Protein AF-A0A199VWJ7-F1 (afdb_monomer_lite)

InterPro domains:
  IPR036444 Phospholipase A2 domain superfamily [G3DSA:1.20.90.10] (7-73)

Structure (mmCIF, N/CA/C/O backbone):
data_AF-A0A199VWJ7-F1
#
_entry.id   AF-A0A199VWJ7-F1
#
loop_
_atom_site.group_PDB
_atom_site.id
_atom_site.type_symbol
_atom_site.label_atom_id
_atom_site.label_alt_id
_atom_site.label_comp_id
_atom_site.label_asym_id
_atom_site.label_entity_id
_atom_site.label_seq_id
_atom_site.pdbx_PDB_ins_code
_atom_site.Cartn_x
_atom_site.Cartn_y
_atom_site.Cartn_z
_atom_site.occupancy
_atom_site.B_iso_or_equiv
_atom_site.auth_seq_id
_atom_site.auth_comp_id
_atom_site.auth_asym_id
_atom_site.auth_atom_id
_atom_site.pdbx_PDB_model_num
ATOM 1 N N . MET A 1 1 ? 17.842 -10.620 -8.456 1.00 45.59 1 MET A N 1
ATOM 2 C CA . MET A 1 1 ? 16.711 -9.733 -8.808 1.00 45.59 1 MET A CA 1
ATOM 3 C C . MET A 1 1 ? 15.528 -10.131 -7.942 1.00 45.59 1 MET A C 1
ATOM 5 O O . MET A 1 1 ? 14.906 -11.139 -8.241 1.00 45.59 1 MET A O 1
ATOM 9 N N . GLY A 1 2 ? 15.281 -9.417 -6.841 1.00 57.66 2 GLY A N 1
ATOM 10 C CA . GLY A 1 2 ? 14.085 -9.649 -6.025 1.00 57.66 2 GLY A CA 1
ATOM 11 C C . GLY A 1 2 ? 12.832 -9.176 -6.761 1.00 57.66 2 GLY A C 1
ATOM 12 O O . GLY A 1 2 ? 12.895 -8.234 -7.561 1.00 57.66 2 GLY A O 1
ATOM 13 N N . SER A 1 3 ? 11.708 -9.839 -6.523 1.00 67.94 3 SER A N 1
ATOM 14 C CA . SER A 1 3 ? 10.411 -9.427 -7.061 1.00 67.94 3 SER A CA 1
ATOM 15 C C . SER A 1 3 ? 10.038 -8.016 -6.574 1.00 67.94 3 SER A C 1
ATOM 17 O O . SER A 1 3 ? 10.520 -7.541 -5.546 1.00 67.94 3 SER A O 1
ATOM 19 N N . ILE A 1 4 ? 9.164 -7.314 -7.306 1.00 72.44 4 ILE A N 1
ATOM 20 C CA . ILE A 1 4 ? 8.651 -5.995 -6.875 1.00 72.44 4 ILE A CA 1
ATOM 21 C C . ILE A 1 4 ? 8.012 -6.072 -5.492 1.00 72.44 4 ILE A C 1
ATOM 23 O O . ILE A 1 4 ? 8.146 -5.140 -4.702 1.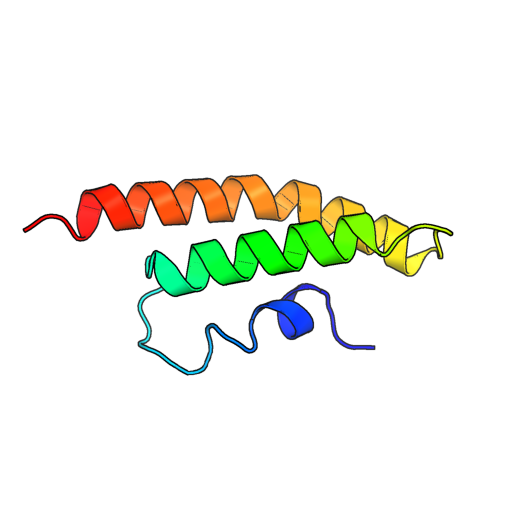00 72.44 4 ILE A O 1
ATOM 27 N N . VAL A 1 5 ? 7.362 -7.199 -5.201 1.00 73.81 5 VAL A N 1
ATOM 28 C CA . VAL A 1 5 ? 6.768 -7.468 -3.897 1.00 73.81 5 VAL A CA 1
ATOM 29 C C . VAL A 1 5 ? 7.859 -7.446 -2.828 1.00 73.81 5 VAL A C 1
ATOM 31 O O . VAL A 1 5 ? 7.786 -6.605 -1.944 1.00 73.81 5 VAL A O 1
ATOM 34 N N . GLU A 1 6 ? 8.932 -8.231 -2.972 1.00 76.00 6 GLU A N 1
ATOM 35 C CA . GLU A 1 6 ? 10.049 -8.251 -2.007 1.00 76.00 6 GLU A CA 1
ATOM 36 C C . GLU A 1 6 ? 10.714 -6.879 -1.822 1.00 76.00 6 GLU A C 1
ATOM 38 O O . GLU A 1 6 ? 11.028 -6.494 -0.695 1.00 76.00 6 GLU A O 1
ATOM 43 N N . ARG A 1 7 ? 10.893 -6.113 -2.910 1.00 76.38 7 ARG A N 1
ATOM 44 C CA . ARG A 1 7 ? 11.465 -4.756 -2.845 1.00 76.38 7 ARG A CA 1
ATOM 45 C C . ARG A 1 7 ? 10.601 -3.801 -2.026 1.00 76.38 7 ARG A C 1
ATOM 47 O O . ARG A 1 7 ? 11.142 -2.985 -1.286 1.00 76.38 7 ARG A O 1
ATOM 54 N N . CYS A 1 8 ? 9.282 -3.877 -2.175 1.00 81.38 8 CYS A N 1
ATOM 55 C CA . CYS A 1 8 ? 8.368 -2.931 -1.544 1.00 81.38 8 CYS A CA 1
ATOM 56 C C . CYS A 1 8 ? 7.858 -3.389 -0.168 1.00 81.38 8 CYS A C 1
ATOM 58 O O . CYS A 1 8 ? 7.442 -2.546 0.625 1.00 81.38 8 CYS A O 1
ATOM 60 N N . THR A 1 9 ? 7.932 -4.682 0.174 1.00 75.44 9 THR A N 1
ATOM 61 C CA . THR A 1 9 ? 7.483 -5.205 1.479 1.00 75.44 9 THR A CA 1
ATOM 62 C C . THR A 1 9 ? 8.481 -5.019 2.622 1.00 75.44 9 THR A C 1
ATOM 64 O O . THR A 1 9 ? 8.118 -5.266 3.770 1.00 75.44 9 THR A O 1
ATOM 67 N N . ALA A 1 10 ? 9.716 -4.571 2.364 1.00 67.44 10 ALA A N 1
ATOM 68 C CA . ALA A 1 10 ? 10.742 -4.422 3.406 1.00 67.44 10 ALA A CA 1
ATOM 69 C C . ALA A 1 10 ? 10.302 -3.501 4.567 1.00 67.44 10 ALA A C 1
ATOM 71 O O . ALA A 1 10 ? 10.669 -3.734 5.714 1.00 67.44 10 ALA A O 1
ATOM 72 N N . ALA A 1 11 ? 9.453 -2.501 4.295 1.00 58.84 11 ALA A N 1
ATOM 73 C CA . ALA A 1 11 ? 8.883 -1.625 5.322 1.00 58.84 11 ALA A CA 1
ATOM 74 C C . ALA A 1 11 ? 7.710 -2.257 6.104 1.00 58.84 11 ALA A C 1
ATOM 76 O O . ALA A 1 11 ? 7.457 -1.856 7.237 1.00 58.84 11 ALA A O 1
ATOM 77 N N . ALA A 1 12 ? 7.011 -3.238 5.520 1.00 60.88 12 ALA A N 1
ATOM 78 C CA . ALA A 1 12 ? 5.863 -3.912 6.132 1.00 60.88 12 ALA A CA 1
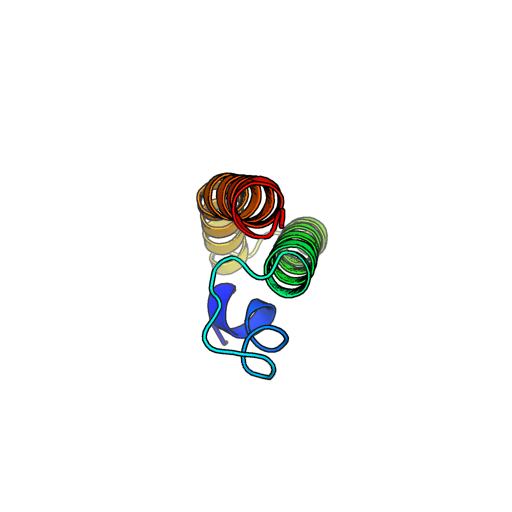ATOM 79 C C . ALA A 1 12 ? 6.277 -5.052 7.081 1.00 60.88 12 ALA A C 1
ATOM 81 O O . ALA A 1 12 ? 5.531 -5.403 7.986 1.00 60.88 12 ALA A O 1
ATOM 82 N N . GLN A 1 13 ? 7.484 -5.612 6.925 1.00 56.12 13 GLN A N 1
ATOM 83 C CA . GLN A 1 13 ? 7.966 -6.715 7.772 1.00 56.12 13 GLN A CA 1
ATOM 84 C C . GLN A 1 13 ? 8.277 -6.301 9.224 1.00 56.12 13 GLN A C 1
ATOM 86 O O . GLN A 1 13 ? 8.377 -7.169 10.089 1.00 56.12 13 GLN A O 1
ATOM 91 N N . ALA A 1 14 ? 8.421 -5.002 9.515 1.00 53.53 14 ALA A N 1
ATOM 92 C CA . ALA A 1 14 ? 8.909 -4.518 10.810 1.00 53.53 14 ALA A CA 1
ATOM 93 C C . ALA A 1 14 ? 7.813 -4.195 11.847 1.00 53.53 14 ALA A C 1
ATOM 95 O O . ALA A 1 14 ? 8.128 -4.006 13.022 1.00 53.53 14 ALA A O 1
ATOM 96 N N . ARG A 1 15 ? 6.533 -4.116 11.459 1.00 54.25 15 ARG A N 1
ATOM 97 C CA . ARG A 1 15 ? 5.433 -3.735 12.362 1.00 54.25 15 ARG A CA 1
ATOM 98 C C . ARG A 1 15 ? 4.246 -4.658 12.175 1.00 54.25 15 ARG A C 1
ATOM 100 O O . ARG A 1 15 ? 3.666 -4.592 11.111 1.00 54.25 15 ARG A O 1
ATOM 107 N N . SER A 1 16 ? 3.872 -5.391 13.236 1.00 58.81 16 SER A N 1
ATOM 108 C CA . SER A 1 16 ? 2.572 -6.061 13.457 1.00 58.81 16 SER A CA 1
ATOM 109 C C . SER A 1 16 ? 2.048 -6.952 12.310 1.00 58.81 16 SER A C 1
ATOM 111 O O . SER A 1 16 ? 2.095 -6.612 11.141 1.00 58.81 16 SER A O 1
ATOM 113 N N . ARG A 1 17 ? 1.424 -8.098 12.602 1.00 74.12 17 ARG A N 1
ATOM 114 C CA . ARG A 1 17 ? 0.749 -8.921 11.563 1.00 74.12 17 ARG A CA 1
ATOM 115 C C . ARG A 1 17 ? -0.529 -8.271 10.988 1.00 74.12 17 ARG A C 1
ATOM 117 O O . ARG A 1 17 ? -1.363 -8.956 10.401 1.00 74.12 17 ARG A O 1
ATOM 124 N N . ASP A 1 18 ? -0.692 -6.968 11.182 1.00 84.56 18 ASP A N 1
ATOM 125 C CA . ASP A 1 18 ? -1.803 -6.163 10.709 1.00 84.56 18 ASP A CA 1
ATOM 126 C C . ASP A 1 18 ? -1.615 -5.797 9.229 1.00 84.56 18 ASP A C 1
ATOM 128 O O . ASP A 1 18 ? -0.978 -4.807 8.863 1.00 84.56 18 ASP A O 1
ATOM 132 N N . TYR A 1 19 ? -2.218 -6.613 8.369 1.00 86.75 19 TYR A N 1
ATOM 133 C CA . TYR A 1 19 ? -2.266 -6.404 6.923 1.00 86.75 19 TYR A CA 1
ATOM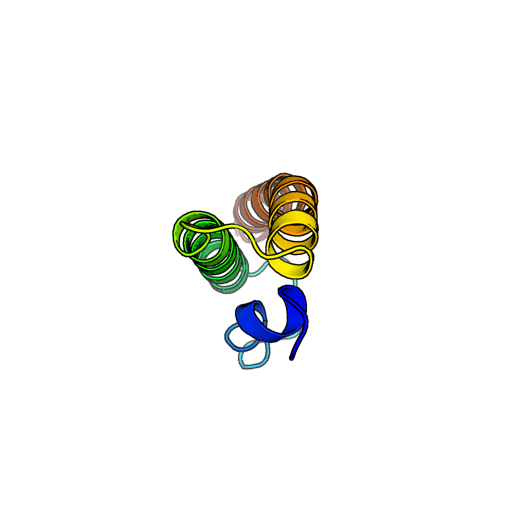 134 C C . TYR A 1 19 ? -3.124 -5.190 6.510 1.00 86.75 19 TYR A C 1
ATOM 136 O O . TYR A 1 19 ? -3.070 -4.770 5.353 1.00 86.75 19 TYR A O 1
ATOM 144 N N . LEU A 1 20 ? -3.891 -4.600 7.433 1.00 91.38 20 LEU A N 1
ATOM 145 C CA . LEU A 1 20 ? -4.663 -3.373 7.224 1.00 91.38 20 LEU A CA 1
ATOM 146 C C . LEU A 1 20 ? -3.962 -2.129 7.774 1.00 91.38 20 LEU A C 1
ATOM 148 O O . LEU A 1 20 ? -4.528 -1.035 7.706 1.00 91.38 20 LEU A O 1
ATOM 152 N N . SER A 1 21 ? -2.724 -2.256 8.260 1.00 90.06 21 SER A N 1
ATOM 153 C CA . SER A 1 21 ? -1.923 -1.120 8.706 1.00 90.06 21 SER A CA 1
ATOM 154 C C . SER A 1 21 ? -1.855 -0.063 7.602 1.00 90.06 21 SER A C 1
ATOM 156 O O . SER A 1 21 ? -1.248 -0.264 6.545 1.00 90.06 21 SER A O 1
ATOM 158 N N . THR A 1 22 ? -2.493 1.082 7.846 1.00 90.81 22 THR A N 1
ATOM 159 C CA . THR A 1 22 ? -2.582 2.182 6.878 1.00 90.81 22 THR A CA 1
ATOM 160 C C . THR A 1 22 ? -1.196 2.705 6.531 1.00 90.81 22 THR A C 1
ATOM 162 O O . THR A 1 22 ? -0.896 2.902 5.359 1.00 90.81 22 THR A O 1
ATOM 165 N N . GLU A 1 23 ? -0.316 2.816 7.527 1.00 88.81 23 GLU A N 1
ATOM 166 C CA . GLU A 1 23 ? 1.077 3.221 7.348 1.00 88.81 23 GLU A CA 1
ATOM 167 C C . GLU A 1 23 ? 1.840 2.267 6.415 1.00 88.81 23 GLU A C 1
ATOM 169 O O . GLU A 1 23 ? 2.521 2.713 5.487 1.00 88.81 23 GLU A O 1
ATOM 174 N N . CYS A 1 24 ? 1.737 0.954 6.648 1.00 89.44 24 CYS A N 1
ATOM 175 C CA . CYS A 1 24 ? 2.435 -0.036 5.828 1.00 89.44 24 CYS A CA 1
ATOM 176 C C . CYS A 1 24 ? 1.906 -0.030 4.391 1.00 89.44 24 CYS A C 1
ATOM 178 O O . CYS A 1 24 ? 2.696 -0.019 3.444 1.00 89.44 24 CYS A O 1
ATOM 180 N N . ASN A 1 25 ? 0.582 0.024 4.225 1.00 90.69 25 ASN A N 1
ATOM 181 C CA . ASN A 1 25 ? -0.055 0.011 2.914 1.00 90.69 25 ASN A CA 1
ATOM 182 C C . ASN A 1 25 ? 0.214 1.304 2.117 1.00 90.69 25 ASN A C 1
ATOM 184 O O . ASN A 1 25 ? 0.502 1.233 0.921 1.00 90.69 25 ASN A O 1
ATOM 188 N N . GLU A 1 26 ? 0.227 2.477 2.759 1.00 91.44 26 GLU A N 1
ATOM 189 C CA . GLU A 1 26 ? 0.580 3.752 2.113 1.00 91.44 26 GLU A CA 1
ATOM 190 C C . GLU A 1 26 ? 2.054 3.774 1.665 1.00 91.44 26 GLU A C 1
ATOM 192 O O . GLU A 1 26 ? 2.362 4.172 0.534 1.00 91.44 26 GLU A O 1
ATOM 197 N N . LYS A 1 27 ? 2.975 3.270 2.500 1.00 90.19 27 LYS A N 1
ATOM 198 C CA . LYS A 1 27 ? 4.398 3.122 2.139 1.00 90.19 27 LYS A CA 1
ATOM 199 C C . LYS A 1 27 ? 4.601 2.146 0.980 1.00 90.19 27 LYS A C 1
ATOM 201 O O . LYS A 1 27 ? 5.365 2.441 0.056 1.00 90.19 27 LYS A O 1
ATOM 206 N N . PHE A 1 28 ? 3.905 1.011 1.003 1.00 89.00 28 PHE A N 1
ATOM 207 C CA . PHE A 1 28 ? 3.966 0.014 -0.063 1.00 89.00 28 PHE A CA 1
ATOM 208 C C . PHE A 1 28 ? 3.449 0.579 -1.397 1.00 89.00 28 PHE A C 1
ATOM 210 O O . PHE A 1 28 ? 4.121 0.447 -2.424 1.00 89.00 28 PHE A O 1
ATOM 217 N N . LEU A 1 29 ? 2.309 1.282 -1.384 1.00 89.88 29 LEU A N 1
ATOM 218 C CA . LEU A 1 29 ? 1.748 1.938 -2.569 1.00 89.88 29 LEU A CA 1
ATOM 219 C C . LEU A 1 29 ? 2.713 2.978 -3.157 1.00 89.88 29 LEU A C 1
ATOM 221 O O . LEU A 1 29 ? 2.945 2.993 -4.368 1.00 89.88 29 LEU A O 1
ATOM 225 N N . SER A 1 30 ? 3.329 3.800 -2.302 1.00 89.00 30 SER A N 1
ATOM 226 C CA . SER A 1 30 ? 4.336 4.784 -2.718 1.00 89.00 30 SER A CA 1
ATOM 227 C C . SER A 1 30 ? 5.543 4.120 -3.394 1.00 89.00 30 SER A C 1
ATOM 229 O O . SER A 1 30 ? 5.953 4.54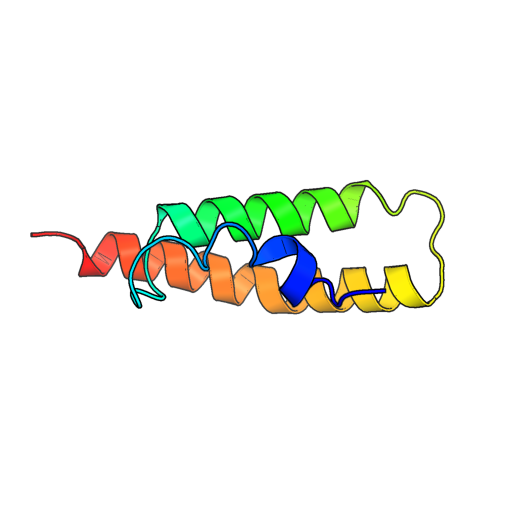1 -4.479 1.00 89.00 30 SER A O 1
ATOM 231 N N . CYS A 1 31 ? 6.056 3.021 -2.826 1.00 88.00 31 CYS A N 1
ATOM 232 C CA . CYS A 1 31 ? 7.142 2.245 -3.431 1.00 88.00 31 CYS A CA 1
ATOM 233 C C . CYS A 1 31 ? 6.778 1.730 -4.830 1.00 88.00 31 CYS A C 1
ATOM 235 O O . CYS A 1 31 ? 7.539 1.926 -5.780 1.00 88.00 31 CYS A O 1
ATOM 237 N N . MET A 1 32 ? 5.594 1.132 -4.994 1.00 84.50 32 MET A N 1
ATOM 238 C CA . MET A 1 32 ? 5.146 0.622 -6.295 1.00 84.50 32 MET A CA 1
ATOM 239 C C . MET A 1 32 ? 5.046 1.727 -7.359 1.00 84.50 32 MET A C 1
ATOM 241 O O . MET A 1 32 ? 5.415 1.512 -8.517 1.00 84.50 32 MET A O 1
ATOM 245 N N . VAL A 1 33 ? 4.599 2.928 -6.975 1.00 84.44 33 VAL A N 1
ATOM 246 C CA . VAL A 1 33 ? 4.550 4.092 -7.875 1.00 84.44 33 VAL A CA 1
ATOM 247 C C . VAL A 1 33 ? 5.952 4.528 -8.304 1.00 84.44 33 VAL A C 1
ATOM 249 O O . VAL A 1 33 ? 6.138 4.861 -9.476 1.00 84.44 33 VAL A O 1
ATOM 252 N N . GLN A 1 34 ? 6.937 4.503 -7.402 1.00 83.56 34 GLN A N 1
ATOM 253 C CA . GLN A 1 34 ? 8.326 4.828 -7.746 1.00 83.56 34 GLN A CA 1
ATOM 254 C C . GLN A 1 34 ? 8.935 3.789 -8.684 1.00 83.56 34 GLN A C 1
ATOM 256 O O . GLN A 1 34 ? 9.479 4.156 -9.722 1.00 83.56 34 GLN A O 1
ATOM 261 N N . VAL A 1 35 ? 8.721 2.498 -8.417 1.00 78.12 35 VAL A N 1
ATOM 262 C CA . VAL A 1 35 ? 9.164 1.415 -9.310 1.00 78.12 35 VAL A CA 1
ATOM 263 C C . VAL A 1 35 ? 8.590 1.579 -10.723 1.00 78.12 35 VAL A C 1
ATOM 265 O O . VAL A 1 35 ? 9.284 1.330 -11.708 1.00 78.12 35 VAL A O 1
ATOM 268 N N . ARG A 1 36 ? 7.339 2.044 -10.844 1.00 75.62 36 ARG A N 1
ATO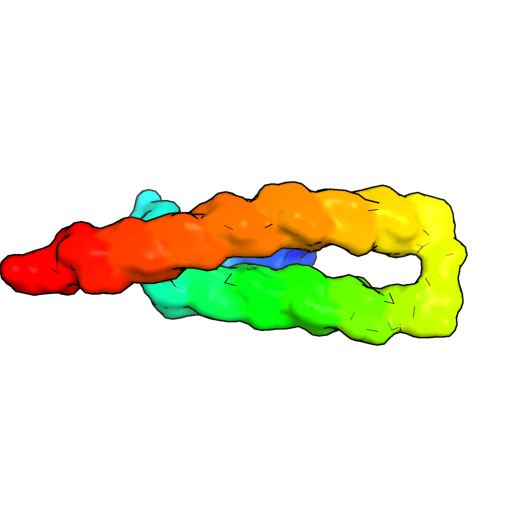M 269 C CA . ARG A 1 36 ? 6.726 2.363 -12.143 1.00 75.62 36 ARG A CA 1
ATOM 270 C C . ARG A 1 36 ? 7.386 3.569 -12.825 1.00 75.62 36 ARG A C 1
ATOM 272 O O . ARG A 1 36 ? 7.546 3.547 -14.041 1.00 75.62 36 ARG A O 1
ATOM 279 N N . LYS A 1 37 ? 7.748 4.612 -12.071 1.00 76.19 37 LYS A N 1
ATOM 280 C CA . LYS A 1 37 ? 8.381 5.840 -12.593 1.00 76.19 37 LYS A CA 1
ATOM 281 C C . LYS A 1 37 ? 9.843 5.636 -13.004 1.00 76.19 37 LYS A C 1
ATOM 283 O O . LYS A 1 37 ? 10.268 6.208 -14.000 1.00 76.19 37 LYS A O 1
ATOM 288 N N . GLU A 1 38 ? 10.589 4.801 -12.285 1.00 73.69 38 GLU A N 1
ATOM 289 C CA . GLU A 1 38 ? 11.999 4.479 -12.566 1.00 73.69 38 GLU A CA 1
ATOM 290 C C . GLU A 1 38 ? 12.195 3.692 -13.884 1.00 73.69 38 GLU A C 1
ATOM 292 O O . GLU A 1 38 ? 13.308 3.600 -14.399 1.00 73.69 38 GLU A O 1
ATOM 297 N N . GLY A 1 39 ? 11.123 3.157 -14.482 1.00 62.28 39 GLY A N 1
ATOM 298 C CA . GLY A 1 39 ? 11.130 2.341 -15.706 1.00 62.28 39 GLY A CA 1
ATOM 299 C C . GLY A 1 39 ? 11.368 3.083 -17.034 1.00 62.28 39 GLY A C 1
ATOM 300 O O . GLY A 1 39 ? 10.844 2.657 -18.060 1.00 62.28 39 GLY A O 1
ATOM 301 N N . GLY A 1 40 ? 12.146 4.171 -17.053 1.00 49.09 40 GLY A N 1
ATOM 302 C CA . GLY A 1 40 ? 12.348 5.067 -18.211 1.00 49.09 40 GLY A CA 1
ATOM 303 C C . GLY A 1 40 ? 13.023 4.470 -19.465 1.00 49.09 40 GLY A C 1
ATOM 304 O O . GLY A 1 40 ? 13.197 5.175 -20.456 1.00 49.09 40 GLY A O 1
ATOM 305 N N . ARG A 1 41 ? 13.387 3.181 -19.468 1.00 52.81 41 ARG A N 1
ATOM 306 C CA . ARG A 1 41 ? 13.817 2.401 -20.646 1.00 52.81 41 ARG A CA 1
ATOM 307 C C . ARG A 1 41 ? 13.504 0.930 -20.374 1.00 52.81 41 ARG A C 1
ATOM 309 O O . ARG A 1 41 ? 14.256 0.254 -19.685 1.00 52.81 41 ARG A O 1
ATOM 316 N N . LEU A 1 42 ? 12.349 0.467 -20.847 1.00 53.22 42 LEU A N 1
ATOM 317 C CA . LEU A 1 42 ? 11.726 -0.763 -20.356 1.00 53.22 42 LEU A CA 1
ATOM 318 C C . LEU A 1 42 ? 12.496 -2.031 -20.768 1.00 53.22 42 LEU A C 1
ATOM 320 O O . LEU A 1 42 ? 12.398 -2.484 -21.909 1.00 53.22 42 LEU A O 1
ATOM 324 N N . SER A 1 43 ? 13.194 -2.656 -19.815 1.00 61.53 43 SER A N 1
ATOM 325 C CA . SER A 1 43 ? 13.577 -4.069 -19.935 1.00 61.53 43 SER A CA 1
ATOM 326 C C . SER A 1 43 ? 12.330 -4.967 -19.868 1.00 61.53 43 SER A C 1
ATOM 328 O O . SER A 1 43 ? 11.280 -4.585 -19.337 1.00 61.53 43 SER A O 1
ATOM 330 N N . ARG A 1 44 ? 12.421 -6.205 -20.372 1.00 63.09 44 ARG A N 1
ATOM 331 C CA . ARG A 1 44 ? 11.301 -7.167 -20.350 1.00 63.09 44 ARG A CA 1
ATOM 332 C C . ARG A 1 44 ? 10.815 -7.474 -18.925 1.00 63.09 44 ARG A C 1
ATOM 334 O O . ARG A 1 44 ? 9.617 -7.699 -18.727 1.00 63.09 44 ARG A O 1
ATOM 341 N N . GLU A 1 45 ? 11.711 -7.462 -17.933 1.00 62.09 45 GLU A N 1
ATOM 342 C CA . GLU A 1 45 ? 11.324 -7.634 -16.526 1.00 62.09 45 GLU A CA 1
ATOM 343 C C . GLU A 1 45 ? 10.586 -6.411 -15.978 1.00 62.09 45 GLU A C 1
ATOM 345 O O . GLU A 1 45 ? 9.623 -6.571 -15.232 1.00 62.09 45 GLU A O 1
ATOM 350 N N . GLN A 1 46 ? 10.962 -5.198 -16.391 1.00 63.06 46 GLN A N 1
ATOM 351 C CA . GLN A 1 46 ? 10.287 -3.969 -15.968 1.00 63.06 46 GLN A CA 1
ATOM 352 C C . GLN A 1 46 ? 8.865 -3.859 -16.538 1.00 63.06 46 GLN A C 1
ATOM 354 O O . GLN A 1 46 ? 7.967 -3.413 -15.830 1.00 63.06 46 GLN A O 1
ATOM 359 N N . VAL A 1 47 ? 8.609 -4.356 -17.757 1.00 62.78 47 VAL A N 1
ATOM 360 C CA . VAL A 1 47 ? 7.242 -4.460 -18.320 1.00 62.78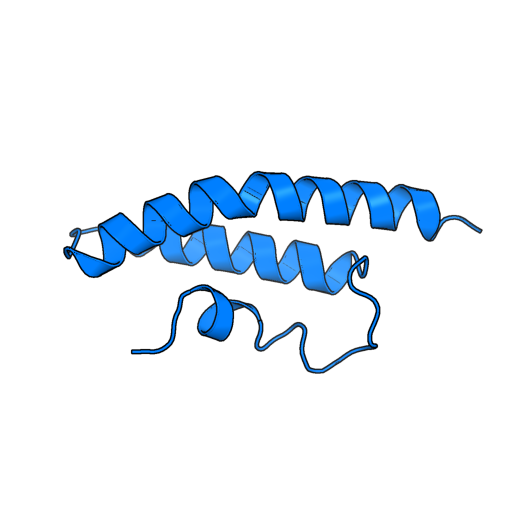 47 VAL A CA 1
ATOM 361 C C . VAL A 1 47 ? 6.368 -5.416 -17.504 1.00 62.78 47 VAL A C 1
ATOM 363 O O . VAL A 1 47 ? 5.199 -5.134 -17.229 1.00 62.78 47 VAL A O 1
ATOM 366 N N . ARG A 1 48 ? 6.918 -6.568 -17.094 1.00 68.94 48 ARG A N 1
ATOM 367 C CA . ARG A 1 48 ? 6.226 -7.470 -16.157 1.00 68.94 48 ARG A CA 1
ATOM 368 C C . ARG A 1 48 ? 5.991 -6.775 -14.821 1.00 68.94 48 ARG A C 1
ATOM 370 O O . ARG A 1 48 ? 4.896 -6.876 -14.280 1.00 68.94 48 ARG A O 1
ATOM 377 N N . GLY A 1 49 ? 6.974 -6.015 -14.358 1.00 70.06 49 GLY A N 1
ATOM 378 C CA . GLY A 1 49 ? 6.884 -5.227 -13.147 1.00 70.06 49 GLY A CA 1
ATOM 379 C C . GLY A 1 49 ? 5.769 -4.179 -13.158 1.00 70.06 49 GLY A C 1
ATOM 380 O O . GLY A 1 49 ? 4.967 -4.126 -12.230 1.00 70.06 49 GLY A O 1
ATOM 381 N N . GLY A 1 50 ? 5.652 -3.409 -14.241 1.00 71.56 50 GLY A N 1
ATOM 382 C CA . GLY A 1 50 ? 4.577 -2.433 -14.426 1.00 71.56 50 GLY A CA 1
ATOM 383 C C . GLY A 1 50 ? 3.187 -3.073 -14.385 1.00 71.56 50 GLY A C 1
ATOM 384 O O . GLY A 1 50 ? 2.293 -2.542 -13.734 1.00 71.56 50 GLY A O 1
ATOM 385 N N . ARG A 1 51 ? 3.020 -4.260 -14.990 1.00 76.56 51 ARG A N 1
ATOM 386 C CA . ARG A 1 51 ? 1.762 -5.024 -14.893 1.00 76.56 51 ARG A CA 1
ATOM 387 C C . ARG A 1 51 ? 1.453 -5.471 -13.466 1.00 76.56 51 ARG A C 1
ATOM 389 O O . ARG A 1 51 ? 0.308 -5.363 -13.042 1.00 76.56 51 ARG A O 1
ATOM 396 N N . VAL A 1 52 ? 2.458 -5.937 -12.723 1.00 79.12 52 VAL A N 1
ATOM 397 C CA . VAL A 1 52 ? 2.299 -6.311 -11.308 1.00 79.12 52 VAL A CA 1
ATOM 398 C C . VAL A 1 52 ? 1.879 -5.100 -10.470 1.00 79.12 52 VAL A C 1
ATOM 400 O O . VAL A 1 52 ? 0.937 -5.211 -9.692 1.00 79.12 52 VAL A O 1
ATOM 403 N N . VAL A 1 53 ? 2.499 -3.933 -10.681 1.00 81.69 53 VAL A N 1
ATOM 404 C CA . VAL A 1 53 ? 2.111 -2.680 -10.008 1.00 81.69 53 VAL A CA 1
ATOM 405 C C . VAL A 1 53 ? 0.655 -2.318 -10.307 1.00 81.69 53 VAL A C 1
ATOM 407 O O . VAL A 1 53 ? -0.100 -2.056 -9.378 1.00 81.69 53 VAL A O 1
ATOM 410 N N . SER A 1 54 ? 0.230 -2.358 -11.574 1.00 84.06 54 SER A N 1
ATOM 411 C CA . SER A 1 54 ? -1.153 -2.035 -11.955 1.00 84.06 54 SER A CA 1
ATOM 412 C C . SER A 1 54 ? -2.199 -2.963 -11.332 1.00 84.06 54 SER A C 1
ATOM 414 O O . SER A 1 54 ? -3.296 -2.504 -11.033 1.00 84.06 54 SER A O 1
ATOM 416 N N . ILE A 1 55 ? -1.878 -4.245 -11.131 1.00 86.56 55 ILE A N 1
ATOM 417 C CA . ILE A 1 55 ? -2.785 -5.216 -10.497 1.00 86.56 55 ILE A CA 1
ATOM 418 C C . ILE A 1 55 ? -2.823 -5.027 -8.976 1.00 86.56 55 ILE A C 1
ATOM 420 O O . ILE A 1 55 ? -3.886 -5.133 -8.370 1.00 86.56 55 ILE A O 1
ATOM 424 N N . LEU A 1 56 ? -1.677 -4.743 -8.350 1.00 86.94 56 LEU A N 1
ATOM 425 C CA . LEU A 1 56 ? -1.576 -4.643 -6.893 1.00 86.94 56 LEU A CA 1
ATOM 426 C C . LEU A 1 56 ? -2.039 -3.291 -6.340 1.00 86.94 56 LEU A C 1
ATOM 428 O O . LEU A 1 56 ? -2.598 -3.263 -5.248 1.00 86.94 56 LEU A O 1
ATOM 432 N N . SER A 1 57 ? -1.854 -2.182 -7.065 1.00 89.44 57 SER A N 1
ATOM 433 C CA . SER A 1 57 ? -2.302 -0.848 -6.633 1.00 89.44 57 SER A CA 1
ATOM 434 C C . SER A 1 57 ? -3.750 -0.806 -6.113 1.00 89.44 57 SER A C 1
ATOM 436 O O . SER A 1 57 ? -3.919 -0.387 -4.969 1.00 89.44 57 SER A O 1
ATOM 438 N N . PRO A 1 58 ? -4.777 -1.289 -6.845 1.00 93.06 58 PRO A N 1
ATOM 439 C CA . PRO A 1 58 ? -6.159 -1.238 -6.357 1.00 93.06 58 PRO A CA 1
ATOM 440 C C . PRO A 1 58 ? -6.395 -2.104 -5.109 1.00 93.06 58 PRO A C 1
ATOM 442 O O . PRO A 1 58 ? -7.185 -1.735 -4.244 1.00 93.06 58 PRO A O 1
ATOM 445 N N . VAL A 1 59 ? -5.691 -3.235 -4.973 1.00 92.88 59 VAL A N 1
ATOM 446 C CA . VAL A 1 59 ? -5.779 -4.096 -3.777 1.00 92.88 59 VAL A CA 1
ATOM 447 C C . VAL A 1 59 ? -5.263 -3.353 -2.543 1.00 92.88 59 VAL A C 1
ATOM 449 O O . VAL A 1 59 ? -5.874 -3.401 -1.478 1.00 92.88 59 VAL A O 1
ATOM 452 N N . ILE A 1 60 ? -4.154 -2.631 -2.693 1.00 92.88 60 ILE A N 1
ATOM 453 C CA . ILE A 1 60 ? -3.534 -1.877 -1.601 1.00 92.88 60 ILE A CA 1
ATOM 454 C C . ILE A 1 60 ? -4.351 -0.630 -1.259 1.00 92.88 60 ILE A C 1
ATOM 456 O O . ILE A 1 60 ? -4.538 -0.334 -0.083 1.00 92.88 60 ILE A O 1
ATOM 460 N N . GLU A 1 61 ? -4.901 0.069 -2.253 1.00 93.69 61 GLU A N 1
ATOM 461 C CA . GLU A 1 61 ? -5.838 1.178 -2.030 1.00 93.69 61 GLU A CA 1
ATOM 462 C C . GLU A 1 61 ? -7.073 0.724 -1.236 1.00 93.69 61 GLU A C 1
ATOM 464 O O . GLU A 1 61 ? -7.470 1.389 -0.274 1.00 93.69 61 GLU A O 1
ATOM 469 N N . ALA A 1 62 ? -7.627 -0.449 -1.564 1.00 95.69 62 ALA A N 1
ATOM 470 C CA . ALA A 1 62 ? -8.716 -1.051 -0.801 1.00 95.69 62 ALA A CA 1
ATOM 471 C C . ALA A 1 62 ? -8.298 -1.400 0.639 1.00 95.69 62 ALA A C 1
ATOM 473 O O . ALA A 1 62 ? -9.057 -1.135 1.570 1.00 95.69 62 ALA A O 1
ATOM 474 N N . ALA A 1 63 ? -7.088 -1.928 0.851 1.00 93.50 63 ALA A N 1
ATOM 475 C CA . ALA A 1 63 ? -6.567 -2.220 2.189 1.00 93.50 63 ALA A CA 1
ATOM 476 C C . ALA A 1 63 ? -6.366 -0.948 3.035 1.00 93.50 63 ALA A C 1
ATOM 478 O O . ALA A 1 63 ? -6.680 -0.947 4.225 1.00 93.50 63 ALA A O 1
ATOM 479 N N . ILE A 1 64 ? -5.917 0.159 2.428 1.00 93.69 64 ILE A N 1
ATOM 480 C CA . ILE A 1 64 ? -5.833 1.472 3.093 1.00 93.69 64 ILE A CA 1
ATOM 481 C C . ILE A 1 64 ? -7.228 1.936 3.519 1.00 93.69 64 ILE A C 1
ATOM 483 O O . ILE A 1 64 ? -7.407 2.386 4.653 1.00 93.69 64 ILE A O 1
ATOM 487 N N . LEU A 1 65 ? -8.218 1.827 2.627 1.00 95.81 65 LEU A N 1
ATOM 488 C CA . LEU A 1 65 ? -9.596 2.212 2.928 1.00 95.81 65 LEU A CA 1
ATOM 489 C C . LEU A 1 65 ? -10.186 1.350 4.053 1.00 95.81 65 LEU A C 1
ATOM 491 O O . LEU A 1 65 ? -10.773 1.889 4.990 1.00 95.81 65 LEU A O 1
ATOM 495 N N . ALA A 1 66 ? -9.980 0.033 3.994 1.00 94.62 66 ALA A N 1
ATOM 496 C CA . ALA A 1 66 ? -10.421 -0.908 5.018 1.00 94.62 66 ALA A CA 1
ATOM 497 C C . ALA A 1 66 ? -9.756 -0.628 6.373 1.00 94.62 66 ALA A C 1
ATOM 499 O O . ALA A 1 66 ? -10.460 -0.540 7.374 1.00 94.62 66 ALA A O 1
ATOM 500 N N . GLY A 1 67 ? -8.442 -0.387 6.414 1.00 93.06 67 GLY A N 1
ATOM 501 C CA . GLY A 1 67 ? -7.742 0.015 7.637 1.00 93.06 67 GLY A CA 1
ATOM 502 C C . GLY A 1 67 ? -8.289 1.317 8.224 1.00 93.06 67 GLY A C 1
ATOM 503 O O . GLY A 1 67 ? -8.550 1.396 9.419 1.00 93.06 67 GLY A O 1
ATOM 504 N N . LYS A 1 68 ? -8.571 2.325 7.386 1.00 92.75 68 LYS A N 1
ATOM 505 C CA . LYS A 1 68 ? -9.208 3.584 7.824 1.00 92.75 68 LYS A CA 1
ATOM 506 C C . LYS A 1 68 ? -10.641 3.396 8.332 1.00 92.75 68 LYS A C 1
ATOM 508 O O . LYS A 1 68 ? -11.111 4.231 9.100 1.00 92.75 68 LYS A O 1
ATOM 513 N N . ALA A 1 69 ? -11.348 2.358 7.887 1.00 94.69 69 ALA A N 1
ATOM 514 C CA . ALA A 1 69 ? -12.703 2.048 8.333 1.00 94.69 69 ALA A CA 1
ATOM 515 C C . ALA A 1 69 ? -12.719 1.206 9.618 1.00 94.69 69 ALA A C 1
ATOM 517 O O . ALA A 1 69 ? -13.520 1.486 10.503 1.00 94.69 69 ALA A O 1
ATOM 518 N N . LEU A 1 70 ? -11.837 0.207 9.712 1.00 92.94 70 LEU A N 1
ATOM 519 C CA . LEU A 1 70 ? -11.813 -0.804 10.773 1.00 92.94 70 LEU A CA 1
ATOM 520 C C . LEU A 1 70 ? -10.928 -0.426 11.967 1.00 92.94 70 LEU A C 1
ATOM 522 O O . LEU A 1 70 ? -11.163 -0.925 13.058 1.00 92.94 70 LEU A O 1
ATOM 526 N N . HIS A 1 71 ? -9.948 0.467 11.793 1.00 89.12 71 HIS A N 1
ATOM 527 C CA . HIS A 1 71 ? -9.175 1.041 12.904 1.00 89.12 71 HIS A CA 1
ATOM 528 C C . HIS A 1 71 ? -9.836 2.284 13.517 1.00 89.12 71 HIS A C 1
ATOM 530 O O . HIS A 1 71 ? -9.208 2.988 14.310 1.00 89.12 71 HIS A O 1
ATOM 536 N N . LYS A 1 72 ? -11.088 2.584 13.147 1.00 71.75 72 LYS A N 1
ATOM 537 C CA . LYS A 1 72 ? -11.903 3.535 13.908 1.00 71.75 72 LYS A CA 1
ATOM 538 C C . LYS A 1 72 ? -12.230 2.914 15.275 1.00 71.75 72 LYS A C 1
ATOM 540 O O . LYS A 1 72 ? -12.459 1.707 15.313 1.00 71.75 72 LYS A O 1
ATOM 545 N N . PRO A 1 73 ? -12.205 3.702 16.364 1.00 64.88 73 PRO A N 1
ATOM 546 C CA . PRO A 1 73 ? -12.609 3.221 17.681 1.00 64.88 73 PRO A CA 1
ATOM 547 C C . PRO A 1 73 ? -14.068 2.757 17.701 1.00 64.88 73 PRO A C 1
ATOM 549 O O . PRO A 1 73 ? -14.874 3.299 16.906 1.00 64.88 73 PRO A O 1
#

pLDDT: mean 77.9, std 13.87, range [45.59, 95.81]

Organism: Ananas comosus (NCBI:txid4615)

Secondary structure (DSSP, 8-state):
---HHHHHHTTTTTS-S-TT-HHHHHHHHHHHHHHHHS-SS--HHHHHHHHHHHHHHHHHHHHHHHHHHHS--

Foldseek 3Di:
DDALCVVLCPQVVPDDPQLLPLVSLVSSLVSLVVLLVVCPDPDPVSVVSVVVNVVCNVVSVVSNVVSVVVVPD

Radius of gyration: 13.22 Å; chains: 1; bounding box: 29×16×38 Å

Sequence (73 aa):
MGSIVERCTAAAQARSRDYLSTECNEKFLSCMVQVRKEGGRLSREQVRGGRVVSILSPVIEAAILAGKALHKP